Protein 3E9V (pdb70)

Foldseek 3Di:
DQPLQLLLLVVLLVLCVVQHVADVVLSVQLSVQSSVVLCVQCVVQADLVDFVGNQVVSKAWAEVHRVSSQVSCVVSPDHVVNVCRSPQHTKIWTRTNQWIWIARDPPGDIGTRGGDDD

InterPro domains:
  IPR002087 Anti-proliferative protein [PF07742] (9-123)
  IPR002087 Anti-proliferative protein [PR00310] (14-38)
  IPR002087 Anti-proliferative protein [PR00310] (39-68)
  IPR002087 Anti-proliferative protein [PR00310] (69-98)
  IPR002087 Anti-proliferative protein [PR00310] (99-128)
  IPR002087 Anti-proliferative protein [PR00310] (135-154)
  IPR002087 Anti-proliferative protein [PS00960] (50-70)
  IPR002087 Anti-proliferative protein [PS01203] (96-115)
  IPR002087 Anti-proliferative protein [SM00099] (9-116)
  IPR033332 BTG family [PTHR22978] (7-155)
  IPR036054 BTG-like domain superfamily [G3DSA:3.90.640.90] (8-127)
  IPR036054 BTG-like domain superfamily [SSF160696] (8-124)

Sequence (118 aa):
DLPEIAAAVGFLLSSSSLLRTRGCVSEQRLKVFSGALQEALTEHYKHHWFPEKPSSKGSGYRCCIRINHKDPIIISRVASQIGLSQPQLHQLLPSSELTLWVDPYEVSYRIGEDGSICCVLYEEAP

Structure (mmCIF, N/CA/C/O backbone):
data_3E9V
#
_entry.id   3E9V
#
_cell.length_a   39.535
_cell.length_b   41.023
_cell.length_c   68.652
_cell.angle_alpha   90.000
_cell.angle_beta   90.000
_cell.angle_gamma   90.000
#
_symmetry.space_group_name_H-M   'P 21 21 21'
#
loop_
_entity.id
_entity.type
_entity.pdbx_description
1 polymer 'Protein BTG2'
2 non-polymer 1,2-ETHANEDIOL
3 water water
#
loop_
_atom_site.group_PDB
_atom_site.id
_atom_site.type_symbol
_atom_site.label_atom_id
_atom_site.label_alt_id
_atom_site.label_comp_id
_atom_site.label_asym_id
_atom_site.label_entity_id
_atom_site.label_seq_id
_atom_site.pdbx_PDB_ins_code
_atom_site.Cartn_x
_atom_site.Cartn_y
_atom_site.Cartn_z
_atom_site.occupancy
_atom_site.B_iso_or_equiv
_atom_site.auth_seq_id
_atom_site.auth_comp_id
_atom_site.auth_asym_id
_atom_site.auth_atom_id
_atom_site.pdbx_PDB_model_num
ATOM 1 N N . ASP A 1 1 ? 21.885 16.963 -0.811 1.00 29.71 9 ASP A N 1
ATOM 2 C CA . ASP A 1 1 ? 22.702 15.734 -0.567 1.00 27.97 9 ASP A CA 1
ATOM 3 C C . ASP A 1 1 ? 22.161 14.936 0.622 1.00 27.70 9 ASP A C 1
ATOM 4 O O . ASP A 1 1 ? 22.812 14.029 1.130 1.00 26.63 9 ASP A O 1
ATOM 17 N N . LEU A 1 3 ? 21.804 15.169 3.747 1.00 22.98 11 LEU A N 1
ATOM 18 C CA . LEU A 1 3 ? 22.273 15.266 5.111 1.00 22.50 11 LEU A CA 1
ATOM 19 C C . LEU A 1 3 ? 21.422 16.231 5.922 1.00 20.30 11 LEU A C 1
ATOM 20 O O . LEU A 1 3 ? 20.998 15.872 7.002 1.00 19.66 11 LEU A O 1
ATOM 25 N N . PRO A 1 4 ? 21.176 17.455 5.410 1.00 19.23 12 PRO A N 1
ATOM 26 C CA . PRO A 1 4 ? 20.479 18.398 6.326 1.00 17.85 12 PRO A CA 1
ATOM 27 C C . PRO A 1 4 ? 19.079 17.942 6.719 1.00 15.85 12 PRO A C 1
ATOM 28 O O . PRO A 1 4 ? 18.686 18.090 7.872 1.00 14.72 12 PRO A O 1
ATOM 32 N N . GLU A 1 5 ? 18.321 17.442 5.752 1.00 15.87 13 GLU A N 1
ATOM 33 C CA . GLU A 1 5 ? 16.951 17.033 6.013 1.00 15.58 13 GLU A CA 1
ATOM 34 C C . GLU A 1 5 ? 16.923 15.864 6.976 1.00 15.42 13 GLU A C 1
ATOM 35 O O . GLU A 1 5 ? 16.176 15.869 7.917 1.00 15.41 13 GLU A O 1
ATOM 41 N N . ILE A 1 6 ? 17.773 14.860 6.722 1.00 14.81 14 ILE A N 1
ATOM 42 C CA . ILE A 1 6 ? 17.880 13.695 7.602 1.00 15.62 14 ILE A CA 1
ATOM 43 C C . ILE A 1 6 ? 18.297 14.144 9.033 1.00 14.66 14 ILE A C 1
ATOM 44 O O . ILE A 1 6 ? 17.713 13.701 10.007 1.00 16.18 14 ILE A O 1
ATOM 49 N N . ALA A 1 7 ? 19.284 15.040 9.112 1.00 15.46 15 ALA A N 1
ATOM 50 C CA . ALA A 1 7 ? 19.780 15.558 10.376 1.00 16.29 15 ALA A CA 1
ATOM 51 C C . ALA A 1 7 ? 18.665 16.248 11.178 1.00 15.94 15 ALA A C 1
ATOM 52 O O . ALA A 1 7 ? 18.552 16.060 12.406 1.00 15.73 15 ALA A O 1
ATOM 54 N N . ALA A 1 8 ? 17.836 17.021 10.489 1.00 15.74 16 ALA A N 1
ATOM 55 C CA . ALA A 1 8 ? 16.764 17.745 11.158 1.00 16.49 16 ALA A CA 1
ATOM 56 C C . ALA A 1 8 ? 15.745 16.738 11.662 1.00 16.32 16 ALA A C 1
ATOM 57 O O . ALA A 1 8 ? 15.216 16.903 12.766 1.00 17.07 16 ALA A O 1
ATOM 59 N N . ALA A 1 9 ? 15.437 15.719 10.853 1.00 15.22 17 ALA A N 1
ATOM 60 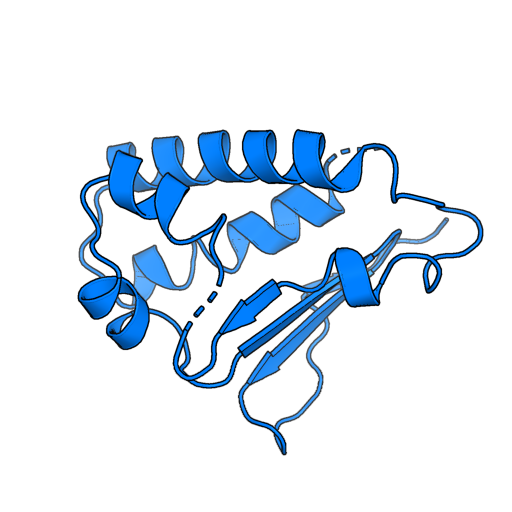C CA . ALA A 1 9 ? 14.474 14.711 11.263 1.00 15.16 17 ALA A CA 1
ATOM 61 C C . ALA A 1 9 ? 14.977 13.946 12.482 1.00 15.46 17 ALA A C 1
ATOM 62 O O . ALA A 1 9 ? 14.250 13.710 13.444 1.00 16.69 17 ALA A O 1
ATOM 64 N N . VAL A 1 10 ? 16.232 13.522 12.438 1.00 15.90 18 VAL A N 1
ATOM 65 C CA . VAL A 1 10 ? 16.834 12.770 13.532 1.00 16.43 18 VAL A CA 1
ATOM 66 C C . VAL A 1 10 ? 16.951 13.646 14.790 1.00 16.75 18 VAL A C 1
ATOM 67 O O . VAL A 1 10 ? 16.702 13.179 15.905 1.00 17.00 18 VAL A O 1
ATOM 71 N N . GLY A 1 11 ? 17.302 14.918 14.593 1.00 17.17 19 GLY A N 1
ATOM 72 C CA . GLY A 1 11 ? 17.359 15.909 15.693 1.00 17.67 19 GLY A CA 1
ATOM 73 C C . GLY A 1 11 ? 16.028 16.053 16.428 1.00 18.34 19 GLY A C 1
ATOM 74 O O . GLY A 1 11 ? 15.989 16.109 17.651 1.00 17.78 19 GLY A O 1
ATOM 75 N N . PHE A 1 12 ? 14.932 16.081 15.682 1.00 18.10 20 PHE A N 1
ATOM 76 C CA . PHE A 1 12 ? 13.576 16.075 16.248 1.00 19.38 20 PHE A CA 1
ATOM 77 C C . PHE A 1 12 ? 13.327 14.854 17.119 1.00 18.64 20 PHE A C 1
ATOM 78 O O . PHE A 1 12 ? 12.910 15.001 18.253 1.00 20.27 20 PHE A O 1
ATOM 86 N N . LEU A 1 13 ? 13.567 13.654 16.592 1.00 18.81 21 LEU A N 1
ATOM 87 C CA A LEU A 1 13 ? 13.311 12.438 17.351 0.50 18.78 21 LEU A CA 1
ATOM 88 C CA B LEU A 1 13 ? 13.339 12.412 17.344 0.50 19.61 21 LEU A CA 1
ATOM 89 C C . LEU A 1 13 ? 14.210 12.385 18.574 1.00 19.22 21 LEU A C 1
ATOM 90 O O . LEU A 1 13 ? 13.758 12.017 19.669 1.00 20.71 21 LEU A O 1
ATOM 99 N N . SER A 1 14 ? 15.470 12.766 18.391 1.00 19.53 22 SER A N 1
ATOM 100 C CA A SER A 1 14 ? 16.438 12.755 19.486 0.50 20.71 22 SER A CA 1
ATOM 101 C CA B SER A 1 14 ? 16.430 12.756 19.493 0.50 20.84 22 SER A CA 1
ATOM 102 C C . SER A 1 14 ? 15.984 13.706 20.602 1.00 21.23 22 SER A C 1
ATOM 103 O O . SER A 1 14 ? 16.156 13.399 21.797 1.00 22.66 22 SER A O 1
ATOM 108 N N . SER A 1 15 ? 15.400 14.840 20.214 1.00 22.27 23 SER A N 1
ATOM 109 C CA A SER A 1 15 ? 14.941 15.844 21.182 0.50 23.10 23 SER A CA 1
ATOM 110 C CA B SER A 1 15 ? 14.955 15.847 21.181 0.50 23.34 23 SER A CA 1
ATOM 111 C C . SER A 1 15 ? 13.790 15.297 21.998 1.00 23.64 23 SER A C 1
ATOM 112 O O . SER A 1 15 ? 13.703 15.558 23.199 1.00 24.85 23 SER A O 1
ATOM 117 N N . LEU A 1 16 ? 12.927 14.517 21.346 1.00 24.51 24 LEU A N 1
ATOM 118 C CA . LEU A 1 16 ? 11.796 13.894 22.035 1.00 25.97 24 LEU A CA 1
ATOM 119 C C . LEU A 1 16 ? 12.329 12.933 23.077 1.00 26.33 24 LEU A C 1
ATOM 120 O O . LEU A 1 16 ? 11.868 12.940 24.219 1.00 27.62 24 LEU A O 1
ATOM 125 N N . LEU A 1 17 ? 13.331 12.136 22.714 1.00 26.12 25 LEU A N 1
ATOM 126 C CA . LEU A 1 17 ? 13.937 11.176 23.647 1.00 26.84 25 LEU A CA 1
ATOM 127 C C . LEU A 1 17 ? 14.647 11.853 24.821 1.00 27.84 25 LEU A C 1
ATOM 128 O O . LEU A 1 17 ? 14.621 11.339 25.934 1.00 28.37 25 LEU A O 1
ATOM 133 N N . ARG A 1 18 ? 15.278 12.997 24.558 1.00 28.19 26 ARG A N 1
ATOM 134 C CA . ARG A 1 18 ? 16.035 13.738 25.598 1.00 28.94 26 ARG A CA 1
ATOM 135 C C . ARG A 1 18 ? 15.092 14.356 26.633 1.00 30.37 26 ARG A C 1
ATOM 136 O O . ARG A 1 18 ? 15.325 14.247 27.841 1.00 31.57 26 ARG A O 1
ATOM 144 N N . THR A 1 19 ? 14.017 14.950 26.145 1.00 31.47 27 THR A N 1
ATOM 145 C CA . THR A 1 19 ? 13.036 15.658 26.966 1.00 33.66 27 THR A CA 1
ATOM 146 C C . THR A 1 19 ? 12.133 14.710 27.765 1.00 33.98 27 THR A C 1
ATOM 147 O O . THR A 1 19 ? 11.915 14.929 28.955 1.00 34.34 27 THR A O 1
ATOM 151 N N . ARG A 1 20 ? 11.629 13.658 27.108 1.00 34.96 28 ARG A N 1
ATOM 152 C CA . ARG A 1 20 ? 10.669 12.704 27.699 1.00 35.13 28 ARG A CA 1
ATOM 153 C C . ARG A 1 20 ? 11.341 11.551 28.424 1.00 35.66 28 ARG A C 1
ATOM 154 O O . ARG A 1 20 ? 10.790 10.998 29.379 1.00 36.68 28 ARG A O 1
ATOM 156 N N . GLY A 1 21 ? 12.519 11.164 27.957 1.00 36.14 29 GLY A N 1
ATOM 157 C CA . GLY A 1 21 ? 13.223 10.028 28.522 1.00 35.78 29 GLY A CA 1
ATOM 158 C C . GLY A 1 21 ? 14.238 10.451 29.559 1.00 35.77 29 GLY A C 1
ATOM 159 O O . GLY A 1 21 ? 14.388 11.638 29.860 1.00 37.20 29 GLY A O 1
ATOM 160 N N . CYS A 1 22 ? 14.900 9.460 30.135 1.00 34.42 30 CYS A N 1
ATOM 161 C CA . CYS A 1 22 ? 16.126 9.687 30.872 1.00 33.97 30 CYS A CA 1
ATOM 162 C C . CYS A 1 22 ? 17.149 8.921 30.059 1.00 32.66 30 CYS A C 1
ATOM 163 O O . CYS A 1 22 ? 17.449 7.746 30.340 1.00 33.37 30 CYS A O 1
ATOM 165 N N . VAL A 1 23 ? 17.621 9.563 28.991 1.00 30.00 31 VAL A N 1
ATOM 166 C CA . VAL A 1 23 ? 18.584 8.947 28.103 1.00 27.95 31 VAL A CA 1
ATOM 167 C C . VAL A 1 23 ? 19.871 9.778 28.108 1.00 27.93 31 VAL A C 1
ATOM 168 O O . VAL A 1 23 ? 19.826 10.965 27.798 1.00 28.29 31 VAL A O 1
ATOM 172 N N . SER A 1 24 ? 20.995 9.144 28.450 1.00 27.21 32 SER A N 1
ATOM 173 C CA . SER A 1 24 ? 22.316 9.799 28.516 1.00 26.60 32 SER A CA 1
ATOM 174 C C . SER A 1 24 ? 22.721 10.390 27.163 1.00 26.94 32 SER A C 1
ATOM 175 O O . SER A 1 24 ? 22.231 9.958 26.114 1.00 25.80 32 SER A O 1
ATOM 178 N N . GLU A 1 25 ? 23.616 11.383 27.189 1.00 27.46 33 GLU A N 1
ATOM 179 C CA . GLU A 1 25 ? 24.092 11.985 25.949 1.00 27.20 33 GLU A CA 1
ATOM 180 C C . GLU A 1 25 ? 24.945 10.993 25.157 1.00 26.08 33 GLU A C 1
ATOM 181 O O . GLU A 1 25 ? 24.980 11.057 23.922 1.00 25.32 33 GLU A O 1
ATOM 187 N N . GLN A 1 26 ? 25.611 10.059 25.833 1.00 24.64 34 GLN A N 1
ATOM 188 C CA . GLN A 1 26 ? 26.397 9.072 25.108 1.00 24.43 34 GLN A CA 1
ATOM 189 C C . GLN A 1 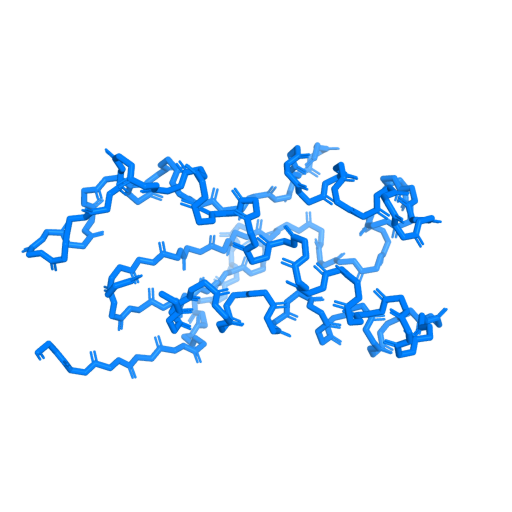26 ? 25.431 8.281 24.211 1.00 23.96 34 GLN A C 1
ATOM 190 O O . GLN A 1 26 ? 25.691 8.051 23.022 1.00 24.18 34 GLN A O 1
ATOM 196 N N . ARG A 1 27 ? 24.315 7.871 24.803 1.00 22.66 35 ARG A N 1
ATOM 197 C CA . ARG A 1 27 ? 23.321 7.080 24.069 1.00 21.77 35 ARG A CA 1
ATOM 198 C C . ARG A 1 27 ? 22.662 7.916 22.955 1.00 21.22 35 ARG A C 1
ATOM 199 O O . ARG A 1 27 ? 22.537 7.449 21.816 1.00 21.08 35 ARG A O 1
ATOM 207 N N . LEU A 1 28 ? 22.291 9.148 23.262 1.00 20.82 36 LEU A N 1
ATOM 208 C CA . LEU A 1 28 ? 21.677 10.028 22.269 1.00 22.43 36 LEU A CA 1
ATOM 209 C C . LEU A 1 28 ? 22.596 10.294 21.080 1.00 22.76 36 LEU A C 1
ATOM 210 O O . LEU A 1 28 ? 22.130 10.419 19.946 1.00 23.46 36 LEU A O 1
ATOM 215 N N . LYS A 1 29 ? 23.901 10.400 21.330 1.00 22.64 37 LYS A N 1
ATOM 216 C CA . LYS A 1 29 ? 24.866 10.561 20.232 1.00 22.28 37 LYS A CA 1
ATOM 217 C C . LYS A 1 29 ? 24.948 9.319 19.364 1.00 22.20 37 LYS A C 1
ATOM 218 O O . LYS A 1 29 ? 24.960 9.423 18.125 1.00 23.30 37 LYS A O 1
ATOM 220 N N . VAL A 1 30 ? 25.003 8.136 19.983 1.00 20.33 38 VAL A N 1
ATOM 221 C CA . VAL A 1 30 ? 24.983 6.880 19.229 1.00 20.44 38 VAL A CA 1
ATOM 222 C C . VAL A 1 30 ? 23.706 6.795 18.389 1.00 19.48 38 VAL A C 1
ATOM 223 O O . VAL A 1 30 ? 23.775 6.416 17.217 1.00 20.19 38 VAL A O 1
ATOM 227 N N . PHE A 1 31 ? 22.577 7.130 19.006 1.00 19.04 39 PHE A N 1
ATOM 228 C CA . PHE A 1 31 ? 21.258 7.048 18.365 1.00 18.46 39 PHE A CA 1
ATOM 229 C C . PHE A 1 31 ? 21.241 7.996 17.162 1.00 18.37 39 PHE A C 1
ATOM 230 O O . PHE A 1 31 ? 20.878 7.607 16.058 1.00 17.71 39 PHE A O 1
ATOM 238 N N . SER A 1 32 ? 21.685 9.218 17.378 1.00 18.46 40 SER A N 1
ATOM 239 C CA . SER A 1 32 ? 21.632 10.218 16.306 1.00 19.69 40 SER A CA 1
ATOM 240 C C . SER A 1 32 ? 22.493 9.795 15.117 1.00 20.01 40 SER A C 1
ATOM 241 O O . SER A 1 32 ? 22.058 9.817 13.942 1.00 19.58 40 SER A O 1
ATOM 244 N N . GLY A 1 33 ? 23.711 9.349 15.407 1.00 19.78 41 GLY A N 1
ATOM 245 C CA . GLY A 1 33 ? 24.609 8.884 14.358 1.00 19.81 41 GLY A CA 1
ATOM 246 C C . GLY A 1 33 ? 24.103 7.691 13.567 1.00 19.24 41 GLY A C 1
ATOM 247 O O . GLY A 1 33 ? 24.118 7.679 12.341 1.00 18.81 41 GLY A O 1
ATOM 248 N N . ALA A 1 34 ? 23.638 6.676 14.277 1.00 18.08 42 ALA A N 1
ATOM 249 C CA . ALA A 1 34 ? 23.231 5.448 13.657 1.00 18.34 42 ALA A CA 1
ATOM 250 C C . ALA A 1 34 ? 21.961 5.694 12.852 1.00 16.81 42 ALA A C 1
ATOM 251 O O . ALA A 1 34 ? 21.796 5.110 11.792 1.00 17.76 42 ALA A O 1
ATOM 253 N N . LEU A 1 35 ? 21.061 6.538 13.372 1.00 17.17 43 LEU A N 1
ATOM 254 C CA . LEU A 1 35 ? 19.829 6.811 12.633 1.00 16.23 43 LEU A CA 1
ATOM 255 C C . LEU A 1 35 ? 20.109 7.624 11.395 1.00 17.05 43 LEU A C 1
ATOM 256 O O . LEU A 1 35 ? 19.509 7.377 10.356 1.00 17.04 43 LEU A O 1
ATOM 265 N N . GLN A 1 36 ? 21.027 8.578 11.488 1.00 16.76 44 GLN A N 1
ATOM 266 C CA . GLN A 1 36 ? 21.416 9.361 10.316 1.00 18.89 44 GLN A CA 1
ATOM 267 C C . GLN A 1 36 ? 21.971 8.399 9.270 1.00 17.45 44 GLN A C 1
ATOM 268 O O . GLN A 1 36 ? 21.581 8.452 8.107 1.00 16.52 44 GLN A O 1
ATOM 274 N N . GLU A 1 37 ? 22.820 7.458 9.693 1.00 17.35 45 GLU A N 1
ATOM 275 C CA . GLU A 1 37 ? 23.401 6.490 8.745 1.00 17.51 45 GLU A CA 1
ATOM 276 C C . GLU A 1 37 ? 22.326 5.602 8.140 1.00 16.76 45 GLU A C 1
ATOM 277 O O . GLU A 1 37 ? 22.272 5.415 6.925 1.00 17.89 45 GLU A O 1
ATOM 279 N N . ALA A 1 38 ? 21.434 5.077 8.984 1.00 15.94 46 ALA A N 1
ATOM 280 C CA . ALA A 1 38 ? 20.437 4.143 8.520 1.00 16.38 46 ALA A CA 1
ATOM 281 C C . ALA A 1 38 ? 19.517 4.794 7.507 1.00 15.53 46 ALA A C 1
ATOM 282 O O . ALA A 1 38 ? 19.167 4.189 6.505 1.00 15.70 46 ALA A O 1
ATOM 284 N N . LEU A 1 39 ? 19.087 6.032 7.782 1.00 15.44 47 LEU A N 1
ATOM 285 C CA . LEU A 1 39 ? 18.171 6.714 6.844 1.00 14.77 47 LEU A CA 1
ATOM 286 C C . LEU A 1 39 ? 18.870 7.128 5.551 1.00 15.69 47 LEU A C 1
ATOM 287 O O . LEU A 1 39 ? 18.246 7.162 4.477 1.00 16.70 47 LEU A O 1
ATOM 292 N N . THR A 1 40 ? 20.169 7.417 5.638 1.00 16.01 48 THR A N 1
ATOM 293 C CA . THR A 1 40 ? 20.934 7.809 4.449 1.00 16.52 48 THR A CA 1
ATOM 294 C C . THR A 1 40 ? 20.977 6.595 3.497 1.00 17.02 48 THR A C 1
ATOM 295 O O . THR A 1 40 ? 20.721 6.707 2.305 1.00 18.29 48 THR A O 1
ATOM 299 N N . GLU A 1 41 ? 21.255 5.424 4.034 1.00 17.02 49 GLU A N 1
ATOM 300 C CA . GLU A 1 41 ? 21.222 4.208 3.252 1.00 17.82 49 GLU A CA 1
ATOM 301 C C . GLU A 1 41 ? 19.827 3.933 2.707 1.00 18.22 49 GLU A C 1
ATOM 302 O O . GLU A 1 41 ? 19.659 3.604 1.531 1.00 18.89 49 GLU A O 1
ATOM 304 N N . HIS A 1 42 ? 18.812 4.111 3.540 1.00 17.28 50 HIS A N 1
ATOM 305 C CA . HIS A 1 42 ? 17.444 3.849 3.139 1.00 17.83 50 HIS A CA 1
ATOM 306 C C . HIS A 1 42 ? 16.947 4.741 2.034 1.00 17.50 50 HIS A C 1
ATOM 307 O O . HIS A 1 42 ? 16.223 4.275 1.141 1.00 18.27 50 HIS A O 1
ATOM 314 N N . TYR A 1 43 ? 17.325 6.023 2.076 1.00 17.21 51 TYR A N 1
ATOM 315 C CA . TYR A 1 43 ? 16.817 7.033 1.166 1.00 17.04 51 TYR A CA 1
ATOM 316 C C . TYR A 1 43 ? 17.622 7.181 -0.151 1.00 17.39 51 TYR A C 1
ATOM 317 O O . TYR A 1 43 ? 17.178 7.882 -1.056 1.00 18.34 51 TYR A O 1
ATOM 326 N N . LYS A 1 44 ? 18.783 6.534 -0.218 1.00 19.61 52 LYS A N 1
ATOM 327 C CA . LYS A 1 44 ? 19.795 6.802 -1.259 1.00 20.03 52 LYS A CA 1
ATOM 328 C C . LYS A 1 44 ? 19.220 6.769 -2.680 1.00 20.11 52 LYS A C 1
ATOM 329 O O . LYS A 1 44 ? 19.433 7.716 -3.469 1.00 20.78 52 LYS A O 1
ATOM 335 N N . HIS A 1 45 ? 18.477 5.706 -2.972 1.00 20.40 53 HIS A N 1
ATOM 336 C CA . HIS A 1 45 ? 17.866 5.469 -4.301 1.00 21.11 53 HIS A CA 1
ATOM 337 C C . HIS A 1 45 ? 16.459 6.033 -4.445 1.00 21.77 53 HIS A C 1
ATOM 338 O O . HIS A 1 45 ? 15.765 5.778 -5.442 1.00 21.93 53 HIS A O 1
ATOM 345 N N . HIS A 1 46 ? 16.036 6.796 -3.442 1.00 20.66 54 HIS A N 1
ATOM 346 C CA . HIS A 1 46 ? 14.675 7.313 -3.377 1.00 20.79 54 HIS A CA 1
ATOM 347 C C . HIS A 1 46 ? 14.709 8.779 -2.952 1.00 19.90 54 HIS A C 1
ATOM 348 O O . HIS A 1 46 ? 13.965 9.205 -2.062 1.00 20.94 54 HIS A O 1
ATOM 355 N N . TRP A 1 47 ? 15.550 9.555 -3.621 1.00 19.77 55 TRP A N 1
ATOM 356 C CA . TRP A 1 47 ? 15.768 10.972 -3.319 1.00 19.70 55 TRP A CA 1
ATOM 357 C C . TRP A 1 47 ? 15.947 11.731 -4.626 1.00 20.22 55 TRP A C 1
ATOM 358 O O . TRP A 1 47 ? 16.931 11.510 -5.367 1.00 19.30 55 TRP A O 1
ATOM 369 N N . PHE A 1 48 ? 14.999 12.623 -4.893 1.00 20.29 56 PHE A N 1
ATOM 370 C CA . PHE A 1 48 ? 14.892 13.334 -6.176 1.00 21.82 56 PHE A CA 1
ATOM 371 C C . PHE A 1 48 ? 14.679 14.838 -5.898 1.00 23.17 56 PHE A C 1
ATOM 372 O O . PHE A 1 48 ? 13.533 15.329 -5.816 1.00 23.16 56 PHE A O 1
ATOM 380 N N . PRO A 1 49 ? 15.783 15.587 -5.716 1.00 23.60 57 PRO A N 1
ATOM 381 C CA . PRO A 1 49 ? 15.635 16.993 -5.293 1.00 24.89 57 PRO A CA 1
ATOM 382 C C . PRO A 1 49 ? 14.723 17.844 -6.197 1.00 25.74 57 PRO A C 1
ATOM 383 O O . PRO A 1 49 ? 14.046 18.760 -5.720 1.00 26.31 57 PRO A O 1
ATOM 387 N N . GLU A 1 50 ? 14.670 17.507 -7.477 1.00 26.53 58 GLU A N 1
ATOM 388 C CA . GLU A 1 50 ? 13.898 18.283 -8.442 1.00 27.98 58 GLU A CA 1
ATOM 389 C C . GLU A 1 50 ? 12.414 17.970 -8.391 1.00 27.80 58 GLU A C 1
ATOM 390 O O . GLU A 1 50 ? 11.610 18.712 -8.977 1.00 27.44 58 GLU A O 1
ATOM 396 N N . LYS A 1 51 ? 12.071 16.867 -7.717 1.00 26.71 59 LYS A N 1
ATOM 397 C CA . LYS A 1 51 ? 10.708 16.407 -7.530 1.00 27.17 59 LYS A CA 1
ATOM 398 C C . LYS A 1 51 ? 10.520 15.948 -6.091 1.00 25.60 59 LYS A C 1
ATOM 399 O O . LYS A 1 51 ? 10.480 14.749 -5.831 1.00 24.65 59 LYS A O 1
ATOM 405 N N . PRO A 1 52 ? 10.423 16.891 -5.149 1.00 25.46 60 PRO A N 1
ATOM 406 C CA . PRO A 1 52 ? 10.394 16.509 -3.721 1.00 25.12 60 PRO A CA 1
ATOM 407 C C . PRO A 1 52 ? 9.282 15.548 -3.304 1.00 25.15 60 PRO A C 1
ATOM 408 O O . PRO A 1 52 ? 9.473 14.793 -2.361 1.00 23.85 60 PRO A O 1
ATOM 412 N N . SER A 1 53 ? 8.134 15.550 -3.986 1.00 25.61 61 SER A N 1
ATOM 413 C CA A SER A 1 53 ? 7.065 14.603 -3.630 0.50 25.61 61 SER A CA 1
ATOM 414 C CA B SER A 1 53 ? 7.045 14.605 -3.679 0.50 25.35 61 SER A CA 1
ATOM 415 C C . SER A 1 53 ? 7.381 13.160 -4.048 1.00 25.20 61 SER A C 1
ATOM 416 O O . SER A 1 53 ? 6.842 12.209 -3.471 1.00 25.30 61 SER A O 1
ATOM 421 N N . LYS A 1 54 ? 8.244 12.993 -5.052 1.00 24.73 62 LYS A N 1
ATOM 422 C CA . LYS A 1 54 ? 8.602 11.669 -5.547 1.00 24.88 62 LYS A CA 1
ATOM 423 C C . LYS A 1 54 ? 9.364 10.912 -4.467 1.00 23.89 62 LYS A C 1
ATOM 424 O O . LYS A 1 54 ? 10.414 11.368 -4.021 1.00 23.37 62 LYS A O 1
ATOM 430 N N . GLY A 1 55 ? 8.824 9.782 -4.026 1.00 23.12 63 GLY A N 1
ATOM 431 C CA . GLY A 1 55 ? 9.425 9.018 -2.947 1.00 22.83 63 GLY A CA 1
ATOM 432 C C . GLY A 1 55 ? 8.982 9.449 -1.551 1.00 22.54 63 GLY A C 1
ATOM 433 O O . GLY A 1 55 ? 9.405 8.844 -0.565 1.00 22.62 63 GLY A O 1
ATOM 434 N N . SER A 1 56 ? 8.075 10.420 -1.448 1.00 22.41 64 SER A N 1
ATOM 435 C CA . SER A 1 56 ? 7.684 10.962 -0.145 1.00 22.70 64 SER A CA 1
ATOM 436 C C . SER A 1 56 ? 7.000 9.913 0.742 1.00 21.72 64 SER A C 1
ATOM 437 O O . SER A 1 56 ? 7.238 9.832 1.954 1.00 20.18 64 SER A O 1
ATOM 440 N N . GLY A 1 57 ? 6.149 9.083 0.139 1.00 21.05 65 GLY A N 1
ATOM 441 C CA . GLY A 1 57 ? 5.512 8.021 0.913 1.00 21.69 65 GLY A CA 1
ATOM 442 C C . GLY A 1 57 ? 6.497 6.973 1.399 1.00 21.61 65 GLY A C 1
ATOM 443 O O . GLY A 1 57 ? 6.358 6.459 2.489 1.00 23.44 65 GLY A O 1
ATOM 444 N N . TYR A 1 58 ? 7.501 6.664 0.582 1.00 20.92 66 TYR A N 1
ATOM 445 C CA . TYR A 1 58 ? 8.533 5.692 0.937 1.00 21.17 66 TYR A CA 1
ATOM 446 C C . TYR A 1 58 ? 9.349 6.221 2.114 1.00 19.80 66 TYR A C 1
ATOM 447 O O . TYR A 1 58 ? 9.636 5.490 3.032 1.00 19.76 66 TYR A O 1
ATOM 456 N N . ARG A 1 59 ? 9.682 7.506 2.082 1.00 19.78 67 ARG A N 1
ATOM 457 C CA . ARG A 1 59 ? 10.606 8.095 3.061 1.00 18.40 67 ARG A CA 1
ATOM 458 C C . ARG A 1 59 ? 9.931 8.432 4.393 1.00 20.01 67 ARG A C 1
ATOM 459 O O . ARG A 1 59 ? 10.609 8.595 5.427 1.00 19.75 67 ARG A O 1
ATOM 467 N N . CYS A 1 60 ? 8.611 8.580 4.362 1.00 21.32 68 CYS A N 1
ATOM 468 C CA A CYS A 1 60 ? 7.835 8.985 5.536 0.70 21.75 68 CYS A CA 1
ATOM 469 C CA B CYS A 1 60 ? 7.917 9.033 5.568 0.30 21.28 68 CYS A CA 1
ATOM 470 C C . CYS A 1 60 ? 8.055 8.015 6.710 1.00 21.35 68 CYS A C 1
ATOM 471 O O . CYS A 1 60 ? 8.040 6.790 6.515 1.00 21.42 68 CYS A O 1
ATOM 476 N N . ILE A 1 61 ? 8.238 8.560 7.923 1.00 20.68 69 ILE A N 1
ATOM 477 C CA . ILE A 1 61 ? 8.457 7.804 9.127 1.00 20.11 69 ILE A CA 1
ATOM 478 C C . ILE A 1 61 ? 7.149 7.866 9.909 1.00 22.48 69 ILE A C 1
ATOM 479 O O . ILE A 1 61 ? 6.675 8.955 10.187 1.00 21.39 69 ILE A O 1
ATOM 484 N N . ARG A 1 62 ? 6.593 6.695 10.215 1.00 24.01 70 ARG A N 1
ATOM 485 C CA . ARG A 1 62 ? 5.276 6.575 10.841 1.00 26.40 70 ARG A CA 1
ATOM 486 C C . ARG A 1 62 ? 5.345 5.765 12.122 1.00 26.54 70 ARG A C 1
ATOM 487 O O . ARG A 1 62 ? 6.082 4.767 12.209 1.00 25.49 70 ARG A O 1
ATOM 495 N N . ILE A 1 63 ? 4.559 6.188 13.116 1.00 27.45 71 ILE A N 1
ATOM 496 C CA . ILE A 1 63 ? 4.376 5.433 14.345 1.00 28.98 71 ILE A CA 1
ATOM 497 C C . ILE A 1 63 ? 2.863 5.237 14.540 1.00 29.64 71 ILE A C 1
ATOM 498 O O . ILE A 1 63 ? 2.151 6.231 14.607 1.00 30.80 71 ILE A O 1
ATOM 503 N N . ASN A 1 64 ? 2.408 3.975 14.525 1.00 31.15 72 ASN A N 1
ATOM 504 C CA . ASN A 1 64 ? 0.993 3.570 14.746 1.00 31.64 72 ASN A CA 1
ATOM 505 C C . ASN A 1 64 ? 0.945 2.462 15.818 1.00 32.25 72 ASN A C 1
ATOM 506 O O . ASN A 1 64 ? 1.607 2.591 16.840 1.00 32.68 72 ASN A O 1
ATOM 508 N N . HIS A 1 65 ? 0.188 1.372 15.601 1.00 32.40 73 HIS A N 1
ATOM 509 C CA . HIS A 1 65 ? 0.318 0.187 16.478 1.00 32.20 73 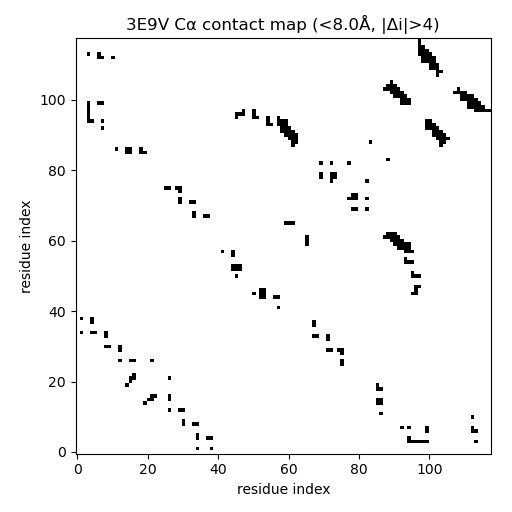HIS A CA 1
ATOM 510 C C . HIS A 1 65 ? 1.768 -0.317 16.470 1.00 31.76 73 HIS A C 1
ATOM 511 O O . HIS A 1 65 ? 2.287 -0.864 17.480 1.00 32.75 73 HIS A O 1
ATOM 513 N N . LYS A 1 66 ? 2.402 -0.133 15.312 1.00 31.30 74 LYS A N 1
ATOM 514 C CA . LYS A 1 66 ? 3.758 -0.561 15.063 1.00 29.94 74 LYS A CA 1
ATOM 515 C C . LYS A 1 66 ? 4.680 0.659 15.121 1.00 28.68 74 LYS A C 1
ATOM 516 O O . LYS A 1 66 ? 4.286 1.770 14.728 1.00 28.82 74 LYS A O 1
ATOM 526 N N . ASP A 1 68 ? 8.019 2.447 13.686 1.00 22.91 76 ASP A N 1
ATOM 527 C CA . ASP A 1 68 ? 8.835 2.403 12.466 1.00 21.83 76 ASP A CA 1
ATOM 528 C C . ASP A 1 68 ? 9.987 1.415 12.644 1.00 20.30 76 ASP A C 1
ATOM 529 O O . ASP A 1 68 ? 10.679 1.487 13.640 1.00 19.67 76 ASP A O 1
ATOM 534 N N . PRO A 1 69 ? 10.205 0.513 11.670 1.00 20.57 77 PRO A N 1
ATOM 535 C CA . PRO A 1 69 ? 11.232 -0.520 11.874 1.00 20.32 77 PRO A CA 1
ATOM 536 C C . PRO A 1 69 ? 12.667 0.025 11.972 1.00 19.93 77 PRO A C 1
ATOM 537 O O . PRO A 1 69 ? 13.486 -0.533 12.719 1.00 20.13 77 PRO A O 1
ATOM 541 N N . ILE A 1 70 ? 12.989 1.092 11.240 1.00 20.28 78 ILE A N 1
ATOM 542 C CA . ILE A 1 70 ? 14.362 1.627 11.361 1.00 20.04 78 ILE A CA 1
ATOM 543 C C . ILE A 1 70 ? 14.586 2.278 12.746 1.00 18.77 78 ILE A C 1
ATOM 544 O O . ILE A 1 70 ? 15.637 2.083 13.375 1.00 18.54 78 ILE A O 1
ATOM 549 N N . ILE A 1 71 ? 13.599 3.022 13.242 1.00 17.60 79 ILE A N 1
ATOM 550 C CA A ILE A 1 71 ? 13.689 3.605 14.570 0.50 17.36 79 ILE A CA 1
ATOM 551 C CA B ILE A 1 71 ? 13.662 3.606 14.567 0.50 17.90 79 ILE A CA 1
ATOM 552 C C . ILE A 1 71 ? 13.836 2.498 15.608 1.00 18.12 79 ILE A C 1
ATOM 553 O O . ILE A 1 71 ? 14.644 2.607 16.520 1.00 18.19 79 ILE A O 1
ATOM 562 N N . SER A 1 72 ? 13.068 1.421 15.432 1.00 18.69 80 SER A N 1
ATOM 563 C CA . SER A 1 72 ? 13.061 0.310 16.401 1.00 20.82 80 SER A CA 1
ATOM 564 C C . SER A 1 72 ? 14.420 -0.305 16.510 1.00 20.77 80 SER A C 1
ATOM 565 O O . SER A 1 72 ? 14.944 -0.486 17.612 1.00 21.20 80 SER A O 1
ATOM 568 N N . ARG A 1 73 ? 15.007 -0.624 15.374 1.00 21.51 81 ARG A N 1
ATOM 569 C CA . ARG A 1 73 ? 16.305 -1.276 15.410 1.00 22.92 81 ARG A CA 1
ATOM 570 C C . ARG A 1 73 ? 17.436 -0.372 15.887 1.00 21.81 81 ARG A C 1
ATOM 571 O O . ARG A 1 73 ? 18.303 -0.800 16.636 1.00 21.52 81 ARG A O 1
ATOM 579 N N . VAL A 1 74 ? 17.435 0.895 15.507 1.00 20.33 82 VAL A N 1
ATOM 580 C CA . VAL A 1 74 ? 18.492 1.782 16.001 1.00 20.04 82 VAL A CA 1
ATOM 581 C C . VAL A 1 74 ? 18.322 2.057 17.494 1.00 20.50 82 VAL A C 1
ATOM 582 O O . VAL A 1 74 ? 19.300 2.103 18.269 1.00 20.33 82 VAL A O 1
ATOM 586 N N . ALA A 1 75 ? 17.076 2.247 17.914 1.00 19.46 83 ALA A N 1
ATOM 587 C CA . ALA A 1 75 ? 16.764 2.440 19.315 1.00 20.67 83 ALA A CA 1
ATOM 588 C C . ALA A 1 75 ? 17.271 1.253 20.137 1.00 20.55 83 ALA A C 1
ATOM 589 O O . ALA A 1 75 ? 17.768 1.429 21.235 1.00 19.65 83 ALA A O 1
ATOM 591 N N . SER A 1 76 ? 17.163 0.048 19.572 1.00 21.78 84 SER A N 1
ATOM 592 C CA . SER A 1 76 ? 17.643 -1.182 20.260 1.00 22.57 84 SER A CA 1
ATOM 593 C C . SER A 1 76 ? 19.141 -1.131 20.508 1.00 22.25 84 SER A C 1
ATOM 594 O O . SER A 1 76 ? 19.635 -1.588 21.563 1.00 21.76 84 SER A O 1
ATOM 597 N N . GLN A 1 77 ? 19.856 -0.526 19.555 1.00 20.71 85 GLN A N 1
ATOM 598 C CA . GLN A 1 77 ? 21.300 -0.369 19.668 1.00 21.50 85 GLN A CA 1
ATOM 599 C C . GLN A 1 77 ? 21.687 0.503 20.838 1.00 20.20 85 GLN A C 1
ATOM 600 O O . GLN A 1 77 ? 22.839 0.453 21.301 1.00 21.84 85 GLN A O 1
ATOM 606 N N . ILE A 1 78 ? 20.772 1.350 21.304 1.00 19.22 86 ILE A N 1
ATOM 607 C CA . ILE A 1 78 ? 21.044 2.136 22.521 1.00 19.30 86 ILE A CA 1
ATOM 608 C C . ILE A 1 78 ? 20.241 1.645 23.736 1.00 19.37 86 ILE A C 1
ATOM 609 O O . ILE A 1 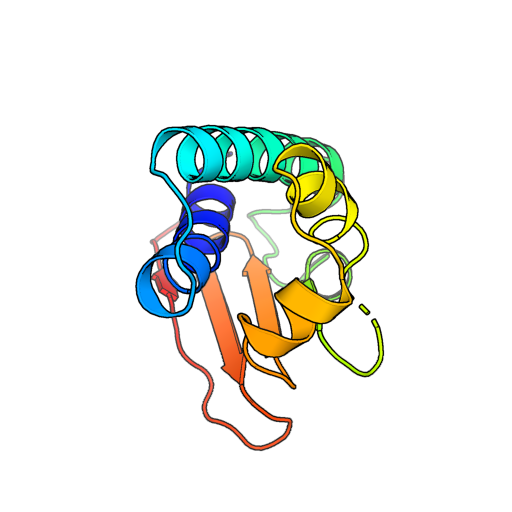78 ? 20.093 2.346 24.716 1.00 19.19 86 ILE A O 1
ATOM 614 N N . GLY A 1 79 ? 19.701 0.449 23.644 1.00 20.06 87 GLY A N 1
ATOM 615 C CA . GLY A 1 79 ? 19.065 -0.195 24.799 1.00 20.84 87 GLY A CA 1
ATOM 616 C C . GLY A 1 79 ? 17.657 0.278 25.077 1.00 22.17 87 GLY A C 1
ATOM 617 O O . GLY A 1 79 ? 17.188 0.126 26.204 1.00 23.71 87 GLY A O 1
ATOM 618 N N . LEU A 1 80 ? 16.985 0.838 24.060 1.00 22.00 88 LEU A N 1
ATOM 619 C CA . LEU A 1 80 ? 15.567 1.159 24.167 1.00 23.34 88 LEU A CA 1
ATOM 620 C C . LEU A 1 80 ? 14.713 0.118 23.436 1.00 24.15 88 LEU A C 1
ATOM 621 O O . LEU A 1 80 ? 14.934 -0.169 22.249 1.00 24.53 88 LEU A O 1
ATOM 626 N N . SER A 1 81 ? 13.710 -0.379 24.136 1.00 25.09 89 SER A N 1
ATOM 627 C CA . SER A 1 81 ? 12.756 -1.314 23.570 1.00 25.30 89 SER A CA 1
ATOM 628 C C . SER A 1 81 ? 11.636 -0.587 22.857 1.00 25.69 89 SER A C 1
ATOM 629 O O . SER A 1 81 ? 11.424 0.606 23.077 1.00 24.42 89 SER A O 1
ATOM 632 N N . GLN A 1 82 ? 10.875 -1.321 22.047 1.00 26.45 90 GLN A N 1
ATOM 633 C CA . GLN A 1 82 ? 9.775 -0.703 21.328 1.00 27.50 90 GLN A CA 1
ATOM 634 C C . GLN A 1 82 ? 8.700 -0.198 22.295 1.00 27.00 90 GLN A C 1
ATOM 635 O O . GLN A 1 82 ? 8.202 0.902 22.139 1.00 25.54 90 GLN A O 1
ATOM 641 N N . PRO A 1 83 ? 8.342 -1.001 23.315 1.00 27.74 91 PRO A N 1
ATOM 642 C CA . PRO A 1 83 ? 7.426 -0.477 24.329 1.00 28.20 91 PRO A CA 1
ATOM 643 C C . PRO A 1 83 ? 7.862 0.858 24.935 1.00 27.71 91 PRO A C 1
ATOM 644 O O . PRO A 1 83 ? 7.026 1.771 25.104 1.00 27.22 91 PRO A O 1
ATOM 648 N N . GLN A 1 84 ? 9.153 0.984 25.247 1.00 27.37 92 GLN A N 1
ATOM 649 C CA . GLN A 1 84 ? 9.685 2.265 25.716 1.00 27.58 92 GLN A CA 1
ATOM 650 C C . GLN A 1 84 ? 9.510 3.368 24.689 1.00 26.30 92 GLN A C 1
ATOM 651 O O . GLN A 1 84 ? 9.049 4.466 25.039 1.00 24.83 92 GLN A O 1
ATOM 657 N N . LEU A 1 85 ? 9.879 3.088 23.438 1.00 24.89 93 LEU A N 1
ATOM 658 C CA . LEU A 1 85 ? 9.688 4.067 22.362 1.00 25.45 93 LEU A CA 1
ATOM 659 C C . LEU A 1 85 ? 8.249 4.498 22.220 1.00 25.16 93 LEU A C 1
ATOM 660 O O . LEU A 1 85 ? 7.994 5.660 21.970 1.00 25.36 93 LEU A O 1
ATOM 665 N N . HIS A 1 86 ? 7.322 3.549 22.377 1.00 25.15 94 HIS A N 1
ATOM 666 C CA . HIS A 1 86 ? 5.907 3.854 22.244 1.00 26.29 94 HIS A CA 1
ATOM 667 C C . HIS A 1 86 ? 5.505 4.864 23.294 1.00 27.22 94 HIS A C 1
ATOM 668 O O . HIS A 1 86 ? 4.648 5.695 23.049 1.00 28.60 94 HIS A O 1
ATOM 675 N N . GLN A 1 87 ? 6.129 4.783 24.459 1.00 27.93 95 GLN A N 1
ATOM 676 C CA . GLN A 1 87 ? 5.848 5.705 25.548 1.00 29.43 95 GLN A CA 1
ATOM 677 C C . GLN A 1 87 ? 6.583 7.033 25.404 1.00 28.84 95 GLN A C 1
ATOM 678 O O . GLN A 1 87 ? 6.049 8.058 25.788 1.00 30.00 95 GLN A O 1
ATOM 684 N N . LEU A 1 88 ? 7.808 7.023 24.894 1.00 27.57 96 LEU A N 1
ATOM 685 C CA . LEU A 1 88 ? 8.611 8.253 24.836 1.00 27.20 96 LEU A CA 1
ATOM 686 C C . LEU A 1 88 ? 8.308 9.117 23.613 1.00 27.03 96 LEU A C 1
ATOM 687 O O . LEU A 1 88 ? 8.455 10.345 23.659 1.00 28.49 96 LEU A O 1
ATOM 692 N N . LEU A 1 89 ? 7.928 8.486 22.515 1.00 26.58 97 LEU A N 1
ATOM 693 C CA . LEU A 1 89 ? 7.598 9.205 21.287 1.00 25.88 97 LEU A CA 1
ATOM 694 C C . LEU A 1 89 ? 6.086 9.453 21.208 1.00 26.52 97 LEU A C 1
ATOM 695 O O . LEU A 1 89 ? 5.304 8.725 21.819 1.00 26.38 97 LEU A O 1
ATOM 700 N N . PRO A 1 90 ? 5.668 10.475 20.440 1.00 27.40 98 PRO A N 1
ATOM 701 C CA . PRO A 1 90 ? 4.230 10.680 20.236 1.00 28.14 98 PRO A CA 1
ATOM 702 C C . PRO A 1 90 ? 3.568 9.435 19.610 1.00 28.66 98 PRO A C 1
A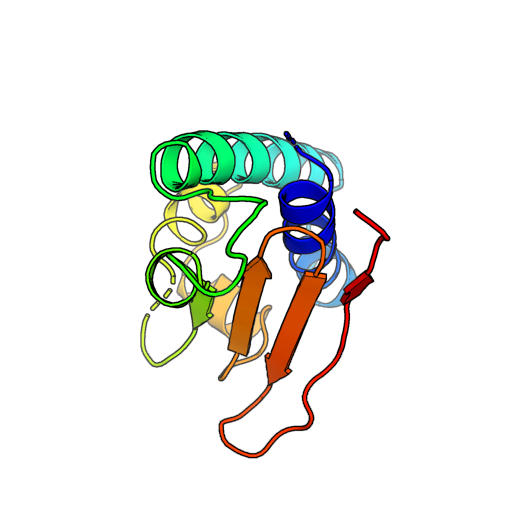TOM 703 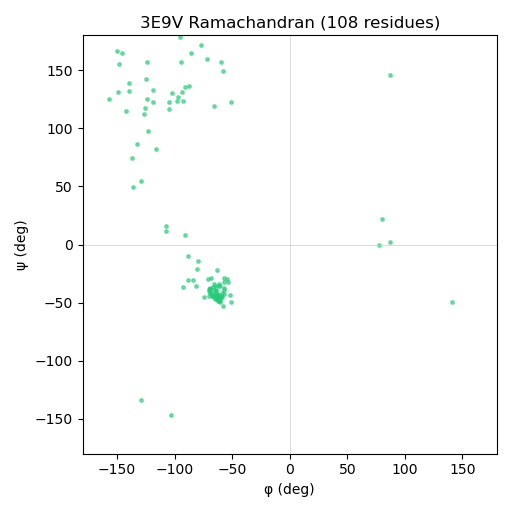O O . PRO A 1 90 ? 4.199 8.698 18.840 1.00 28.55 98 PRO A O 1
ATOM 707 N N . SER A 1 91 ? 2.295 9.212 19.933 1.00 29.49 99 SER A N 1
ATOM 708 C CA A SER A 1 91 ? 1.655 7.953 19.576 0.50 30.11 99 SER A CA 1
ATOM 709 C CA B SER A 1 91 ? 1.592 7.979 19.579 0.50 30.25 99 SER A CA 1
ATOM 710 C C . SER A 1 91 ? 1.149 7.877 18.132 1.00 30.69 99 SER A C 1
ATOM 711 O O . SER A 1 91 ? 1.012 6.777 17.595 1.00 32.91 99 SER A O 1
ATOM 716 N N . GLU A 1 92 ? 0.868 9.011 17.504 1.00 29.47 100 GLU A N 1
ATOM 717 C CA . GLU A 1 92 ? 0.317 8.965 16.135 1.00 29.27 100 GLU A CA 1
ATOM 718 C C . GLU A 1 92 ? 1.095 9.859 15.186 1.00 28.20 100 GLU A C 1
ATOM 719 O O . GLU A 1 92 ? 0.523 10.692 14.465 1.00 29.44 100 GLU A O 1
ATOM 721 N N . LEU A 1 93 ? 2.400 9.632 15.136 1.00 25.74 101 LEU A N 1
ATOM 722 C CA . LEU A 1 93 ? 3.312 10.510 14.459 1.00 24.09 101 LEU A CA 1
ATOM 723 C C . LEU A 1 93 ? 3.527 10.127 12.993 1.00 23.14 101 LEU A C 1
ATOM 724 O O . LEU A 1 93 ? 3.665 8.939 12.662 1.00 23.12 101 LEU A O 1
ATOM 729 N N . THR A 1 94 ? 3.507 11.143 12.141 1.00 22.24 102 THR A N 1
ATOM 730 C CA . THR A 1 94 ? 3.959 11.051 10.736 1.00 21.55 102 THR A CA 1
ATOM 731 C C . THR A 1 94 ? 5.026 12.102 10.514 1.00 20.52 102 THR A C 1
ATOM 732 O O . THR A 1 94 ? 4.829 13.291 10.783 1.00 19.68 102 THR A O 1
ATOM 736 N N . LEU A 1 95 ? 6.190 11.666 10.035 1.00 19.06 103 LEU A N 1
ATOM 737 C CA . LEU A 1 95 ? 7.287 12.551 9.854 1.00 18.44 103 LEU A CA 1
ATOM 738 C C . LEU A 1 95 ? 7.759 12.414 8.418 1.00 19.61 103 LEU A C 1
ATOM 739 O O . LEU A 1 95 ? 8.211 11.333 8.045 1.00 19.39 103 LEU A O 1
ATOM 744 N N . TRP A 1 96 ? 7.577 13.467 7.638 1.00 17.46 104 TRP A N 1
ATOM 745 C CA . TRP A 1 96 ? 7.903 13.509 6.194 1.00 18.08 104 TRP A CA 1
ATOM 746 C C . TRP A 1 96 ? 9.281 14.147 6.047 1.00 18.36 104 TRP A C 1
ATOM 747 O O . TRP A 1 96 ? 9.521 15.270 6.531 1.00 18.49 104 TRP A O 1
ATOM 758 N N . VAL A 1 97 ? 10.182 13.455 5.352 1.00 17.51 105 VAL A N 1
ATOM 759 C CA . VAL A 1 97 ? 11.561 13.913 5.189 1.00 16.92 105 VAL A CA 1
ATOM 760 C C . VAL A 1 97 ? 11.810 13.994 3.697 1.00 17.29 105 VAL A C 1
ATOM 761 O O . VAL A 1 97 ? 12.058 12.966 3.057 1.00 17.08 105 VAL A O 1
ATOM 765 N N . ASP A 1 98 ? 11.687 15.207 3.158 1.00 17.58 106 ASP A N 1
ATOM 766 C CA . ASP A 1 98 ? 11.720 15.457 1.733 1.00 18.23 106 ASP A CA 1
ATOM 767 C C . ASP A 1 98 ? 12.794 16.473 1.373 1.00 17.82 106 ASP A C 1
ATOM 768 O O . ASP A 1 98 ? 13.162 17.299 2.203 1.00 16.94 106 ASP A O 1
ATOM 773 N N . PRO A 1 99 ? 13.259 16.456 0.116 1.00 17.73 107 PRO A N 1
ATOM 774 C CA . PRO A 1 99 ? 14.172 17.508 -0.311 1.00 19.02 107 PRO A CA 1
ATOM 775 C C . PRO A 1 99 ? 13.601 18.888 0.023 1.00 19.12 107 PRO A C 1
ATOM 776 O O . PRO A 1 99 ? 12.460 19.211 -0.360 1.00 20.42 107 PRO A O 1
ATOM 780 N N . TYR A 1 100 ? 14.382 19.656 0.800 1.00 20.20 108 TYR A N 1
ATOM 781 C CA . TYR A 1 100 ? 14.121 21.063 1.109 1.00 20.37 108 TYR A CA 1
ATOM 782 C C . TYR A 1 100 ? 13.041 21.284 2.157 1.00 20.50 108 TYR A C 1
ATOM 783 O O . TYR A 1 100 ? 12.775 22.437 2.528 1.00 20.79 108 TYR A O 1
ATOM 792 N N . GLU A 1 101 ? 12.444 20.214 2.665 1.00 19.86 109 GLU A N 1
ATOM 793 C CA . GLU A 1 101 ? 11.395 20.340 3.673 1.00 21.37 109 GLU A CA 1
ATOM 794 C C . GLU A 1 101 ? 11.221 19.087 4.525 1.00 20.04 109 GLU A C 1
ATOM 795 O O . GLU A 1 101 ? 11.007 17.978 4.010 1.00 20.77 109 GLU A O 1
ATOM 801 N N . VAL A 1 102 ? 11.299 19.267 5.836 1.00 18.24 110 VAL A N 1
ATOM 802 C CA . VAL A 1 102 ? 10.936 18.219 6.779 1.00 17.09 110 VAL A CA 1
ATOM 803 C C . VAL A 1 102 ? 9.785 18.793 7.576 1.00 18.05 110 VAL A C 1
ATOM 804 O O . VAL A 1 102 ? 9.853 19.935 8.051 1.00 17.26 110 VAL A O 1
ATOM 808 N N . SER A 1 103 ? 8.757 17.986 7.725 1.00 18.11 111 SER A N 1
ATOM 809 C CA . SER A 1 103 ? 7.561 18.398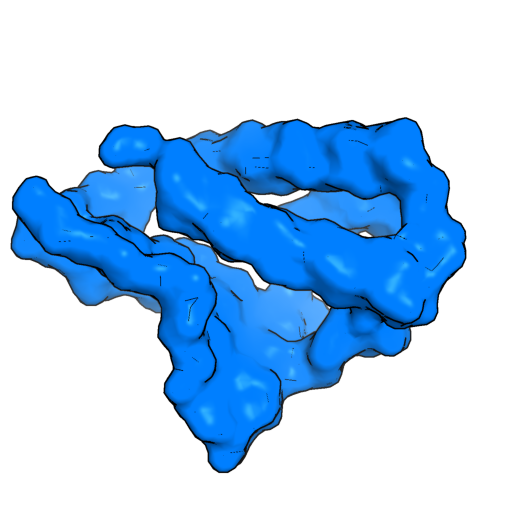 8.431 1.00 18.39 111 SER A CA 1
ATOM 810 C C . SER A 1 103 ? 6.976 17.200 9.163 1.00 18.58 111 SER A C 1
ATOM 811 O O . SER A 1 103 ? 7.316 16.033 8.901 1.00 18.45 111 SER A O 1
ATOM 814 N N . TYR A 1 104 ? 6.072 17.459 10.104 1.00 18.63 112 TYR A N 1
ATOM 815 C CA . TYR A 1 104 ? 5.426 16.362 10.800 1.00 19.25 112 TYR A CA 1
ATOM 816 C C . TYR A 1 104 ? 4.025 16.689 11.260 1.00 19.19 112 TYR A C 1
ATOM 817 O O . TYR A 1 104 ? 3.620 17.851 11.225 1.00 20.01 112 TYR A O 1
ATOM 826 N N . ARG A 1 105 ? 3.333 15.617 11.628 1.00 19.46 113 ARG A N 1
ATOM 827 C CA . ARG A 1 105 ? 1.991 15.678 12.227 1.00 20.86 113 ARG A CA 1
ATOM 828 C C . ARG A 1 105 ? 1.815 14.671 13.352 1.00 21.71 113 ARG A C 1
ATOM 829 O O . ARG A 1 105 ? 2.105 13.502 13.216 1.00 21.28 113 ARG A O 1
ATOM 837 N N . ILE A 1 106 ? 1.287 15.146 14.487 1.00 24.43 114 ILE A N 1
ATOM 838 C CA . ILE A 1 106 ? 0.954 14.275 15.589 1.00 26.35 114 ILE A CA 1
ATOM 839 C C . ILE A 1 106 ? -0.553 14.087 15.642 1.00 26.64 114 ILE A C 1
ATOM 840 O O . ILE A 1 106 ? -1.271 15.070 15.859 1.00 27.67 114 ILE A O 1
ATOM 845 N N . GLY A 1 107 ? -1.006 12.852 15.440 1.00 27.77 115 GLY A N 1
ATOM 846 C CA . GLY A 1 107 ? -2.434 12.507 15.358 1.00 28.94 115 GLY A CA 1
ATOM 847 C C . GLY A 1 107 ? -2.940 12.673 13.951 1.00 29.07 115 GLY A C 1
ATOM 848 O O . GLY A 1 107 ? -2.484 13.571 13.236 1.00 28.71 115 GLY A O 1
ATOM 849 N N . GLU A 1 108 ? -3.872 11.817 13.557 1.00 30.08 116 GLU A N 1
ATOM 850 C CA . GLU A 1 108 ? -4.497 11.892 12.245 1.00 31.66 116 GLU A CA 1
ATOM 851 C C . GLU A 1 108 ? -5.068 13.278 11.980 1.00 30.83 116 GLU A C 1
ATOM 852 O O . GLU A 1 108 ? -5.074 13.740 10.840 1.00 30.17 116 GLU A O 1
ATOM 858 N N . ASP A 1 109 ? -5.531 13.956 13.032 1.00 30.28 117 ASP A N 1
ATOM 859 C CA . ASP A 1 109 ? -6.158 15.270 12.859 1.00 30.49 117 ASP A CA 1
ATOM 860 C C . ASP A 1 109 ? -5.308 16.472 13.334 1.00 29.00 117 ASP A C 1
ATOM 861 O O . ASP A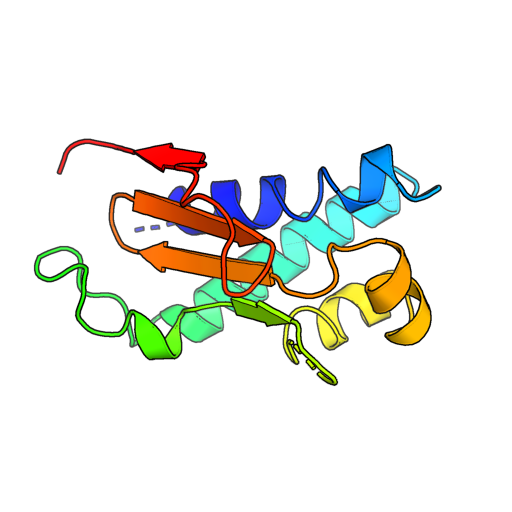 1 109 ? -5.804 17.597 13.400 1.00 28.99 117 ASP A O 1
ATOM 866 N N . GLY A 1 110 ? -4.025 16.261 13.637 1.00 26.60 118 GLY A N 1
ATOM 867 C CA . GLY A 1 110 ? -3.185 17.322 14.155 1.00 25.97 118 GLY A CA 1
ATOM 868 C C . GLY A 1 110 ? -2.728 18.282 13.084 1.00 24.76 118 GLY A C 1
ATOM 869 O O . GLY A 1 110 ? -2.926 18.024 11.881 1.00 24.60 118 GLY A O 1
ATOM 870 N N . SER A 1 111 ? -2.105 19.377 13.514 1.00 25.39 119 SER A N 1
ATOM 871 C CA . SER A 1 111 ? -1.603 20.382 12.574 1.00 25.70 119 SER A CA 1
ATOM 872 C C . SER A 1 111 ? -0.393 19.806 11.862 1.00 25.31 119 SER A C 1
ATOM 873 O O . SER A 1 111 ? 0.234 18.898 12.386 1.00 26.06 119 SER A O 1
ATOM 876 N N . ILE A 1 112 ? -0.065 20.372 10.708 1.00 24.75 120 ILE A N 1
ATOM 877 C CA . ILE A 1 112 ? 1.183 20.057 10.029 1.00 25.04 120 ILE A CA 1
ATOM 878 C C . ILE A 1 112 ? 2.225 21.077 10.487 1.00 24.69 120 ILE A C 1
ATOM 879 O O . ILE A 1 112 ? 2.027 22.280 10.333 1.00 25.67 120 ILE A O 1
ATOM 884 N N . CYS A 1 113 ? 3.326 20.583 11.034 1.00 25.11 121 CYS A N 1
ATOM 885 C CA A CYS A 1 113 ? 4.373 21.439 11.560 0.50 25.24 121 CYS A CA 1
ATOM 886 C CA B CYS A 1 113 ? 4.399 21.391 11.608 0.50 25.31 121 CYS A CA 1
ATOM 887 C C . CYS A 1 113 ? 5.609 21.307 10.701 1.00 24.97 121 CYS A C 1
ATOM 888 O O . CYS A 1 113 ? 5.965 20.215 10.318 1.00 25.40 121 CYS A O 1
ATOM 893 N N . VAL A 1 114 ? 6.228 22.435 10.385 1.00 24.52 122 VAL A N 1
ATOM 894 C CA . VAL A 1 114 ? 7.429 22.444 9.539 1.00 23.80 122 VAL A CA 1
ATOM 895 C C . VAL A 1 114 ? 8.652 22.516 10.464 1.00 23.96 122 VAL A C 1
ATOM 896 O O . VAL A 1 114 ? 8.786 23.426 11.258 1.00 23.64 122 VAL A O 1
ATOM 900 N N . LEU A 1 115 ? 9.546 21.548 10.331 1.00 22.08 123 LEU A N 1
ATOM 901 C CA . LEU A 1 115 ? 10.759 21.465 11.133 1.00 22.03 123 LEU A CA 1
ATOM 902 C C . LEU A 1 115 ? 11.915 22.157 10.415 1.00 21.79 123 LEU A C 1
ATOM 903 O O . LEU A 1 115 ? 12.787 22.775 11.041 1.00 22.33 123 LEU A O 1
ATOM 908 N N . TYR A 1 116 ? 11.944 22.024 9.102 1.00 20.63 124 TYR A N 1
ATOM 909 C CA . TYR A 1 116 ? 13.078 22.460 8.303 1.00 20.29 124 TYR A CA 1
ATOM 910 C C . TYR A 1 116 ? 12.580 22.896 6.949 1.00 21.30 124 TYR A C 1
ATOM 911 O O . TYR A 1 116 ? 11.834 22.162 6.316 1.00 22.42 124 TYR A O 1
ATOM 920 N N . GLU A 1 117 ? 13.016 24.076 6.499 1.00 22.34 125 GLU A N 1
ATOM 921 C CA . GLU A 1 117 ? 12.776 24.546 5.134 1.00 23.72 125 GLU A CA 1
ATOM 922 C C . GLU A 1 117 ? 14.027 25.232 4.631 1.00 25.02 125 GLU A C 1
ATOM 923 O O . GLU A 1 117 ? 14.684 25.980 5.372 1.00 24.51 125 GLU A O 1
ATOM 925 N N . GLU A 1 118 ? 14.356 24.982 3.367 1.00 25.86 126 GLU A N 1
ATOM 926 C CA . GLU A 1 118 ? 15.492 25.642 2.744 1.00 27.66 126 GLU A CA 1
ATOM 927 C C . GLU A 1 118 ? 15.201 25.817 1.258 1.00 29.74 126 GLU A C 1
ATOM 928 O O . GLU A 1 118 ? 14.376 25.092 0.698 1.00 30.08 126 GLU A O 1
ATOM 934 N N . ALA A 1 119 ? 15.852 26.807 0.651 1.00 32.21 127 ALA A N 1
ATOM 935 C CA . ALA A 1 119 ? 15.614 27.177 -0.739 1.00 33.99 127 ALA A CA 1
ATOM 936 C C . ALA A 1 119 ? 16.503 26.333 -1.626 1.00 34.57 127 ALA A C 1
ATOM 937 O O . ALA A 1 119 ? 17.660 26.128 -1.282 1.00 35.56 127 ALA A O 1
ATOM 939 N N . PRO A 1 120 ? 15.958 25.805 -2.747 1.00 35.96 128 PRO A N 1
ATOM 940 C CA . PRO A 1 120 ? 16.742 25.050 -3.743 1.00 36.46 128 PRO A CA 1
ATOM 941 C C . PRO A 1 120 ? 17.816 25.878 -4.441 1.00 37.55 128 PRO A C 1
ATOM 942 O O . PRO A 1 120 ? 18.960 25.907 -3.976 1.00 39.47 128 PRO A O 1
#

Nearest PDB structures (foldseek):
  3e9v-assembly1_A  TM=1.005E+00  e=7.046E-24  Homo sapiens
  3djn-assembly1_B  TM=9.881E-01  e=1.209E-20  Mus musculus
  2d5r-assembly1_B  TM=9.357E-01  e=3.127E-13  Homo sapiens
  5td6-assembly1_B  TM=8.769E-01  e=6.386E-08  Caenorhabditis elegans
  5td6-assembly1_A  TM=9.141E-01  e=1.345E-07  Caenorhabditis elegans

GO terms:
  GO:0060213 positive regulation of nuclear-transcribed mRNA poly(A) tail shortening (P, IDA)
  GO:0006974 DNA damage response (P, IDA)
  GO:0017148 negative regulation of translation (P, IDA)
  GO:0008285 negative regulation of cell population proliferation (P, IMP)
  GO:0006281 DNA repair (P, TAS)
  GO:0008285 negative regulation of cell population proliferation (P, TAS)
  GO:0005829 cytosol (C, TAS)
  GO:0005515 protein binding (F, IPI)
  GO:0070062 extracellular exosome (C, HDA)
  GO:0031175 neuron projection development (P, IMP)

Solvent-accessible surface area: 6434 Å² total

B-factor: mean 24.51, std 6.16, range [12.34, 52.76]

Secondary structure (DSSP, 8-state):
--HHHHHHHHHHHHHHHHHS---HHHHHHHHHHHHHHHHHHHTTS--TTSTTTTHHHH-EE-S---HHHHHHHHHTT--HHHHHHHS-TTEEEEEETTEEEEEESTTSPEEEEEE---

CATH classification: 3.90.640.90

Radius of gyration: 13.74 Å; Cα contacts (8 Å, |Δi|>4): 177; chains: 1; bounding box: 33×28×39 Å

Organism: Homo sapiens (NCBI:txid9606)